Protein AF-A0A4Y1WZM6-F1 (afdb_monomer)

Sequence (110 aa):
MTRSPYSMLIGSQGEIYKCYEDLGNKELTVGNINDPEVWHNYELIAKYAVGIDHYNDPECRKCSYLPICRGGCPIRRFENVYKGKHNDCCTPFKGRIKDYIELYSKILND

Foldseek 3Di:
DQQDPPDWDQAPQQFIARDPVCHPPPVRTQAGPVDPPRGDCVVSSCCRHPVQQLCVPPVLVPDPCCVPCVQADSVQSSCVRPVVDDDDRDDPCVVPVVVVVVVVVVVVVD

pLDDT: mean 94.11, std 3.95, range [65.62, 98.19]

InterPro domains:
  IPR013785 Aldolase-type TIM barrel [G3DSA:3.20.20.70] (2-109)
  IPR023885 4Fe4S-binding SPASM domain [TIGR04085] (7-88)
  IPR058240 Radical SAM superfamily [SSF102114] (6-73)

Organism: NCBI:txid2585119

Secondary structure (DSSP, 8-state):
-TT-TT--EE-TTSEEESSGGGTT-GGG--EETTSSS-B--HHHHHHHHTTT-GGG-HHHHT-TTHHHHTTS-HHHHHHHHHS------S-TTTTTHHHHHHHHHHHHH-

Mean predicted aligned error: 3.64 Å

Solvent-accessible surface area (backbone atoms only — not comparable to full-atom values): 6498 Å² total; per-residue (Å²): 80,48,56,41,92,91,36,71,46,72,45,98,87,30,38,25,25,42,43,81,92,37,67,93,43,76,91,54,42,36,25,28,74,84,44,95,67,41,67,72,29,66,66,62,48,44,41,44,47,59,71,52,40,42,80,76,35,72,69,46,67,72,39,91,57,36,91,81,44,67,52,34,55,62,65,43,45,43,35,32,73,77,66,76,45,86,59,84,37,71,44,86,50,69,98,36,50,64,61,55,51,56,51,52,55,52,64,75,75,109

Structure (mmCIF, N/CA/C/O backbone):
data_AF-A0A4Y1WZM6-F1
#
_entry.id   AF-A0A4Y1WZM6-F1
#
loop_
_atom_site.group_PDB
_atom_site.id
_atom_site.type_symbol
_atom_site.label_atom_id
_atom_site.label_alt_id
_atom_site.label_comp_id
_atom_site.label_asym_id
_atom_site.label_entity_id
_atom_site.label_seq_id
_atom_site.pdbx_PDB_ins_code
_atom_site.Cartn_x
_atom_site.Cartn_y
_atom_site.Cartn_z
_atom_site.occupancy
_atom_site.B_iso_or_equiv
_atom_site.auth_seq_id
_atom_site.auth_comp_id
_atom_site.auth_asym_id
_atom_site.auth_atom_id
_atom_site.pdbx_PDB_model_num
ATOM 1 N N . MET A 1 1 ? -2.054 4.925 -1.289 1.00 77.81 1 MET A N 1
ATOM 2 C CA . MET A 1 1 ? -0.974 4.889 -2.289 1.00 77.81 1 MET A CA 1
ATOM 3 C C . MET A 1 1 ? -0.858 3.514 -2.933 1.00 77.81 1 MET A C 1
ATOM 5 O O . MET A 1 1 ? -1.360 3.377 -4.034 1.00 77.81 1 MET A O 1
ATOM 9 N N . THR A 1 2 ? -0.377 2.481 -2.230 1.00 91.00 2 THR A N 1
ATOM 10 C CA . THR A 1 2 ? -0.098 1.139 -2.792 1.00 91.00 2 THR A CA 1
ATOM 11 C C . THR A 1 2 ? -1.187 0.562 -3.693 1.00 91.00 2 THR A C 1
ATOM 13 O O . THR A 1 2 ? -0.911 0.227 -4.836 1.00 91.00 2 THR A O 1
ATOM 16 N N . ARG A 1 3 ? -2.435 0.524 -3.218 1.00 89.69 3 ARG A N 1
ATOM 17 C CA . ARG A 1 3 ? -3.575 -0.019 -3.979 1.00 89.69 3 ARG A CA 1
ATOM 18 C C . ARG A 1 3 ? -4.268 0.994 -4.895 1.00 89.69 3 ARG A C 1
ATOM 20 O O . ARG A 1 3 ? -5.127 0.618 -5.676 1.00 89.69 3 ARG A O 1
ATOM 27 N N . SER A 1 4 ? -3.967 2.288 -4.760 1.00 88.19 4 SER A N 1
ATOM 28 C CA . SER A 1 4 ? -4.631 3.317 -5.568 1.00 88.19 4 SER A CA 1
ATOM 29 C C . SER A 1 4 ? -3.962 3.387 -6.938 1.00 88.19 4 SER A C 1
ATOM 31 O O . SER A 1 4 ? -2.742 3.558 -6.979 1.00 88.19 4 SER A O 1
ATOM 33 N N . PRO A 1 5 ? -4.706 3.315 -8.052 1.00 84.38 5 PRO A N 1
ATOM 34 C CA . PRO A 1 5 ? -4.116 3.449 -9.382 1.00 84.38 5 PRO A CA 1
ATOM 35 C C . PRO A 1 5 ? -3.551 4.858 -9.621 1.00 84.38 5 PRO A C 1
ATOM 37 O O . PRO A 1 5 ? -2.550 5.004 -10.310 1.00 84.38 5 PRO A O 1
ATOM 40 N N . TYR A 1 6 ? -4.113 5.880 -8.968 1.00 87.06 6 TYR A N 1
ATOM 41 C CA . TYR A 1 6 ? -3.788 7.294 -9.206 1.00 87.06 6 TYR A CA 1
ATOM 42 C C . TYR A 1 6 ? -2.768 7.888 -8.227 1.00 87.06 6 TYR A C 1
ATOM 44 O O . TYR A 1 6 ? -2.549 9.093 -8.212 1.00 87.06 6 TYR A O 1
ATOM 52 N N . SER A 1 7 ? -2.172 7.072 -7.356 1.00 90.88 7 SER A N 1
ATOM 53 C CA . SER A 1 7 ? -1.200 7.536 -6.363 1.00 90.88 7 SER A CA 1
ATOM 54 C C . SER A 1 7 ? 0.080 6.720 -6.476 1.00 90.88 7 SER A C 1
ATOM 56 O O . SER A 1 7 ? 0.054 5.489 -6.409 1.00 90.88 7 SER A O 1
ATOM 58 N N . MET A 1 8 ? 1.192 7.416 -6.664 1.00 93.19 8 MET A N 1
ATOM 59 C CA . MET A 1 8 ? 2.517 6.845 -6.873 1.00 93.19 8 MET A CA 1
ATOM 60 C C . MET A 1 8 ? 3.574 7.752 -6.251 1.00 93.19 8 MET A C 1
ATOM 62 O O . MET A 1 8 ? 3.300 8.914 -5.950 1.00 93.19 8 MET A O 1
ATOM 66 N N . LEU A 1 9 ? 4.761 7.197 -6.046 1.00 95.88 9 LEU A N 1
ATOM 67 C CA . LEU A 1 9 ? 5.953 7.932 -5.645 1.00 95.88 9 LEU A CA 1
ATOM 68 C C . LEU A 1 9 ? 6.915 7.965 -6.815 1.00 95.88 9 LEU A C 1
ATOM 70 O O . LEU A 1 9 ? 7.002 6.991 -7.559 1.00 95.88 9 LEU A O 1
ATOM 74 N N . ILE A 1 10 ? 7.639 9.069 -6.931 1.00 96.62 10 ILE A N 1
ATOM 75 C CA . ILE A 1 10 ? 8.691 9.249 -7.922 1.00 96.62 10 ILE A CA 1
ATOM 76 C C . ILE A 1 10 ? 9.997 9.424 -7.145 1.00 96.62 10 ILE A C 1
ATOM 78 O O . ILE A 1 10 ? 10.098 10.298 -6.282 1.00 96.62 10 ILE A O 1
ATOM 82 N N . GLY A 1 11 ? 10.958 8.543 -7.403 1.00 96.81 11 GLY A N 1
ATOM 83 C CA . GLY A 1 11 ? 12.315 8.604 -6.882 1.00 96.81 11 GLY A CA 1
ATOM 84 C C . GLY A 1 11 ? 13.119 9.732 -7.524 1.00 96.81 11 GLY A C 1
ATOM 85 O O . GLY A 1 11 ? 12.714 10.329 -8.521 1.00 96.81 11 GLY A O 1
ATOM 86 N N . SER A 1 12 ? 14.289 10.032 -6.961 1.00 96.25 12 SER A N 1
ATOM 87 C CA . SER A 1 12 ? 15.116 11.152 -7.427 1.00 96.25 12 SER A CA 1
ATOM 88 C C . SER A 1 12 ? 15.669 10.968 -8.844 1.00 96.25 12 SER A C 1
ATOM 90 O O . SER A 1 12 ? 16.051 11.960 -9.456 1.00 96.25 12 SER A O 1
ATOM 92 N N . GLN A 1 13 ? 15.704 9.737 -9.372 1.00 96.88 13 GLN A N 1
ATOM 93 C CA . GLN A 1 13 ? 16.120 9.439 -10.749 1.00 96.88 13 GLN A CA 1
ATOM 94 C C . GLN A 1 13 ? 14.921 9.110 -11.657 1.00 96.88 13 GLN A C 1
ATOM 96 O O . GLN A 1 13 ? 15.080 8.541 -12.738 1.00 96.88 13 GLN A O 1
ATOM 101 N N . GLY A 1 14 ? 13.708 9.460 -11.220 1.00 97.62 14 GLY A N 1
ATOM 102 C CA . GLY A 1 14 ? 12.470 9.253 -11.965 1.00 97.62 14 GLY A CA 1
ATOM 103 C C . GLY A 1 14 ? 11.824 7.880 -11.780 1.00 97.62 14 GLY A C 1
ATOM 104 O O . GLY A 1 14 ? 10.780 7.631 -12.380 1.00 97.62 14 GLY A O 1
ATOM 105 N N . GLU A 1 15 ? 12.382 6.991 -10.953 1.00 98.19 15 GLU A N 1
ATOM 106 C CA . GLU A 1 15 ? 11.804 5.663 -10.743 1.00 98.19 15 GLU A CA 1
ATOM 107 C C . GLU A 1 15 ? 10.431 5.756 -10.069 1.00 98.19 15 GLU A C 1
ATOM 109 O O . GLU A 1 15 ? 10.238 6.524 -9.129 1.00 98.19 15 GLU A O 1
ATOM 114 N N . ILE A 1 16 ? 9.471 4.952 -10.511 1.00 97.44 16 ILE A N 1
ATOM 115 C CA . ILE A 1 16 ? 8.100 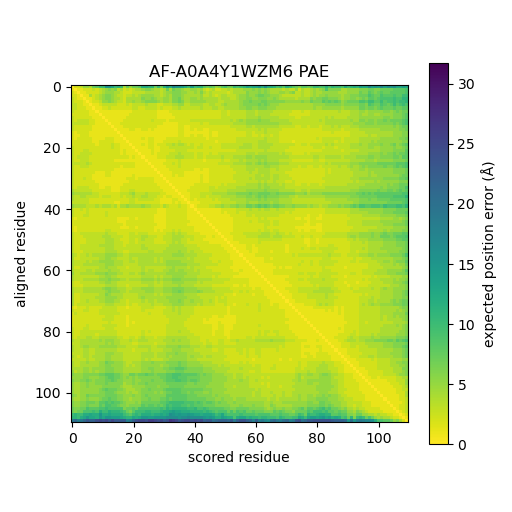4.985 -10.004 1.00 97.44 16 ILE A CA 1
ATOM 116 C C . ILE A 1 16 ? 7.885 3.831 -9.028 1.00 97.44 16 ILE A C 1
ATOM 118 O O . ILE A 1 16 ? 8.170 2.676 -9.346 1.00 97.44 16 ILE A O 1
ATOM 122 N N . TYR A 1 17 ? 7.308 4.133 -7.865 1.00 97.44 17 TYR A N 1
ATOM 123 C CA . TYR A 1 17 ? 6.997 3.162 -6.812 1.00 97.44 17 TYR A CA 1
ATOM 124 C C . TYR A 1 17 ? 5.531 3.239 -6.376 1.00 97.44 17 TYR A C 1
ATOM 126 O O . TYR A 1 17 ? 4.870 4.280 -6.476 1.00 97.44 17 TYR A O 1
ATOM 134 N N . LYS A 1 18 ? 5.010 2.127 -5.841 1.00 95.56 18 LYS A N 1
ATOM 135 C CA . LYS A 1 18 ? 3.638 2.046 -5.310 1.00 95.56 18 LYS A CA 1
ATOM 136 C C . LYS A 1 18 ? 3.564 2.209 -3.795 1.00 95.56 18 LYS A C 1
ATOM 138 O O . LYS A 1 18 ? 2.524 2.643 -3.299 1.00 95.56 18 LYS A O 1
ATOM 143 N N . CYS A 1 19 ? 4.612 1.884 -3.047 1.00 94.94 19 CYS A N 1
ATOM 144 C CA . CYS A 1 19 ? 4.650 2.059 -1.598 1.00 94.94 19 CYS A CA 1
ATOM 145 C C . CYS A 1 19 ? 5.831 2.931 -1.176 1.00 94.94 19 CYS A C 1
ATOM 147 O O . CYS A 1 19 ? 6.881 2.903 -1.806 1.00 94.94 19 CYS A O 1
ATOM 149 N N . TYR A 1 20 ? 5.662 3.670 -0.079 1.00 93.94 20 TYR A N 1
ATOM 150 C CA . TYR A 1 20 ? 6.755 4.428 0.530 1.00 93.94 20 TYR A CA 1
ATOM 151 C C . TYR A 1 20 ? 7.887 3.515 1.009 1.00 93.94 20 TYR A C 1
ATOM 153 O O . TYR A 1 20 ? 9.050 3.851 0.842 1.00 93.94 20 TYR A O 1
ATOM 161 N N . GLU A 1 21 ? 7.542 2.324 1.499 1.00 93.94 21 GLU A N 1
ATOM 162 C CA . GLU A 1 21 ? 8.507 1.306 1.937 1.00 93.94 21 GLU A CA 1
ATOM 163 C C . GLU A 1 21 ? 9.341 0.720 0.785 1.00 93.94 21 GLU A C 1
ATOM 165 O O . GLU A 1 21 ? 10.358 0.075 1.024 1.00 93.94 21 GLU A O 1
ATOM 170 N N . ASP A 1 22 ? 8.922 0.934 -0.467 1.00 94.81 22 ASP A N 1
ATOM 171 C CA . ASP A 1 22 ? 9.646 0.449 -1.644 1.00 94.81 22 ASP A CA 1
ATOM 172 C C . ASP A 1 22 ? 10.683 1.470 -2.143 1.00 94.81 22 ASP A C 1
ATOM 174 O O . ASP A 1 22 ? 11.515 1.140 -2.988 1.00 94.81 22 ASP A O 1
ATOM 178 N N . LEU A 1 23 ? 10.631 2.717 -1.654 1.00 94.50 23 LEU A N 1
ATOM 179 C CA . LEU A 1 23 ? 11.434 3.820 -2.173 1.00 94.50 23 LEU A CA 1
ATOM 180 C C . LEU A 1 23 ? 12.935 3.520 -2.031 1.00 94.50 23 LEU A C 1
ATOM 182 O O . LEU A 1 23 ? 13.437 3.266 -0.939 1.00 94.50 23 LEU A O 1
ATOM 186 N N . GLY A 1 24 ? 13.655 3.573 -3.153 1.00 94.00 24 GLY A N 1
ATOM 187 C CA . GLY A 1 24 ? 15.088 3.266 -3.219 1.00 94.00 24 GLY A CA 1
ATOM 188 C C . GLY A 1 24 ? 15.411 1.794 -3.495 1.00 94.00 24 GLY A C 1
ATOM 189 O O . GLY A 1 24 ? 16.570 1.472 -3.752 1.00 94.00 24 GLY A O 1
ATOM 190 N N . ASN A 1 25 ? 14.416 0.900 -3.509 1.00 95.44 25 ASN A N 1
ATOM 191 C CA . ASN A 1 25 ? 14.604 -0.491 -3.909 1.00 95.44 25 ASN A CA 1
ATOM 192 C C . ASN A 1 25 ? 14.268 -0.692 -5.393 1.00 95.44 25 ASN A C 1
ATOM 194 O O . ASN A 1 25 ? 13.109 -0.878 -5.758 1.00 95.44 25 ASN A O 1
ATOM 198 N N . LYS A 1 26 ? 15.297 -0.721 -6.245 1.00 94.81 26 LYS A N 1
ATOM 199 C CA . LYS A 1 26 ? 15.145 -0.815 -7.707 1.00 94.81 26 LYS A CA 1
ATOM 200 C C . LYS A 1 26 ? 14.328 -2.026 -8.180 1.00 94.81 26 LYS A C 1
ATOM 202 O O . LYS A 1 26 ? 13.603 -1.907 -9.165 1.00 94.81 26 LYS A O 1
ATOM 207 N N . GLU A 1 27 ? 14.356 -3.138 -7.446 1.00 95.19 27 GLU A N 1
ATOM 208 C CA . GLU A 1 27 ? 13.585 -4.355 -7.758 1.00 95.19 27 GLU A CA 1
ATOM 209 C C . GLU A 1 27 ? 12.066 -4.170 -7.599 1.00 95.19 27 GLU A C 1
ATOM 211 O O . GLU A 1 27 ? 11.273 -4.955 -8.115 1.00 95.19 27 GLU A O 1
ATOM 216 N N . LEU A 1 28 ? 11.641 -3.138 -6.865 1.00 95.75 28 LEU A N 1
ATOM 217 C CA . LEU A 1 28 ? 10.235 -2.822 -6.599 1.00 95.75 28 LEU A CA 1
ATOM 218 C C . LEU A 1 28 ? 9.741 -1.611 -7.400 1.00 95.75 28 LEU A C 1
ATOM 220 O O . LEU A 1 28 ? 8.676 -1.057 -7.115 1.00 95.75 28 LEU A O 1
ATOM 224 N N . THR A 1 29 ? 10.503 -1.209 -8.415 1.00 97.38 29 THR A N 1
ATOM 225 C CA . THR A 1 29 ? 10.076 -0.184 -9.364 1.00 97.38 29 THR A CA 1
ATOM 226 C C . THR A 1 29 ? 8.996 -0.734 -10.289 1.00 97.38 29 THR A C 1
ATOM 228 O O . THR A 1 29 ? 9.034 -1.884 -10.734 1.00 97.38 29 THR A O 1
ATOM 231 N N . VAL A 1 30 ? 7.993 0.097 -10.571 1.00 96.94 30 VAL A N 1
ATOM 232 C CA . VAL A 1 30 ? 6.922 -0.226 -11.525 1.00 96.94 30 VAL A CA 1
ATOM 233 C C . VAL A 1 30 ? 7.106 0.445 -12.886 1.00 96.94 30 VAL A C 1
ATOM 235 O O . VAL A 1 30 ? 6.389 0.122 -13.834 1.00 96.94 30 VAL A O 1
ATOM 238 N N . GLY A 1 31 ? 8.077 1.350 -12.992 1.00 97.25 31 GLY A N 1
ATOM 239 C CA . GLY A 1 31 ? 8.337 2.160 -14.174 1.00 97.25 31 GLY A CA 1
ATOM 240 C C . GLY A 1 31 ? 9.337 3.282 -13.894 1.00 97.25 31 GLY A C 1
ATOM 241 O O . GLY A 1 31 ? 9.872 3.368 -12.785 1.00 97.25 31 GLY A O 1
ATOM 242 N N . ASN A 1 32 ? 9.554 4.161 -14.868 1.00 98.06 32 ASN A N 1
ATOM 243 C CA . ASN A 1 32 ? 10.327 5.393 -14.716 1.00 98.06 32 ASN A CA 1
ATOM 244 C C . ASN A 1 32 ? 9.716 6.501 -15.588 1.00 98.06 32 ASN A C 1
ATOM 246 O O . ASN A 1 32 ? 9.365 6.270 -16.740 1.00 98.06 32 ASN A O 1
ATOM 250 N N . ILE A 1 33 ? 9.588 7.716 -15.051 1.00 97.62 33 ILE A N 1
ATOM 251 C CA . ILE A 1 33 ? 8.977 8.846 -15.774 1.00 97.62 33 ILE A CA 1
ATOM 252 C C . ILE A 1 33 ? 9.816 9.363 -16.948 1.00 97.62 33 ILE A C 1
ATOM 254 O O . ILE A 1 33 ? 9.294 10.097 -17.783 1.00 97.62 33 ILE A O 1
ATOM 258 N N . ASN A 1 34 ? 11.105 9.030 -16.986 1.00 97.62 34 ASN A N 1
ATOM 259 C CA . ASN A 1 34 ? 12.021 9.480 -18.030 1.00 97.62 34 ASN A CA 1
ATOM 260 C C . ASN A 1 34 ? 12.002 8.565 -19.262 1.00 97.62 34 ASN A C 1
ATOM 262 O O . ASN A 1 34 ? 12.557 8.936 -20.296 1.00 97.62 34 ASN A O 1
ATOM 266 N N . ASP A 1 35 ? 11.381 7.389 -19.159 1.00 97.44 35 ASP A N 1
ATOM 267 C CA . ASP A 1 35 ? 11.372 6.403 -20.232 1.00 97.44 35 ASP A CA 1
ATOM 268 C C . ASP A 1 35 ? 10.213 6.647 -21.216 1.00 97.44 35 ASP A C 1
ATOM 270 O O . ASP A 1 35 ? 9.130 7.077 -20.805 1.00 97.44 35 ASP A O 1
ATOM 274 N N . PRO A 1 36 ? 10.397 6.362 -22.525 1.00 96.50 36 PRO A N 1
ATOM 275 C CA . PRO A 1 36 ? 9.325 6.498 -23.515 1.00 96.50 36 PRO A CA 1
ATOM 276 C C . PRO A 1 36 ? 8.098 5.638 -23.187 1.00 96.50 36 PRO A C 1
ATOM 278 O O . PRO A 1 36 ? 6.963 6.078 -23.368 1.00 96.50 36 PRO A O 1
ATOM 281 N N . GLU A 1 37 ? 8.328 4.421 -22.685 1.00 96.38 37 GLU A N 1
ATOM 282 C CA . GLU A 1 37 ? 7.296 3.579 -22.085 1.00 96.38 37 GLU A CA 1
ATOM 283 C C . GLU A 1 37 ? 7.407 3.680 -20.563 1.00 96.38 37 GLU A C 1
ATOM 285 O O . GLU A 1 37 ? 8.176 2.972 -19.935 1.00 96.38 37 GLU A O 1
ATOM 290 N N . VAL A 1 38 ? 6.629 4.575 -19.955 1.00 96.25 38 VAL A N 1
ATOM 291 C CA . VAL A 1 38 ? 6.755 4.909 -18.524 1.00 96.25 38 VAL A CA 1
ATOM 292 C C . VAL A 1 38 ? 6.586 3.701 -17.586 1.00 96.25 38 VAL A C 1
ATOM 294 O O . VAL A 1 38 ? 7.125 3.703 -16.481 1.00 96.25 38 VAL A O 1
ATOM 297 N N . TRP A 1 39 ? 5.823 2.679 -17.985 1.00 95.75 39 TRP A N 1
ATOM 298 C CA . TRP A 1 39 ? 5.488 1.516 -17.156 1.00 95.75 39 TRP A CA 1
ATOM 299 C C . TRP A 1 39 ? 6.196 0.260 -17.646 1.00 95.75 39 TRP A C 1
ATOM 301 O O . TRP A 1 39 ? 6.056 -0.115 -18.801 1.00 95.75 39 TRP A O 1
ATOM 311 N N . HIS A 1 40 ? 6.877 -0.444 -16.741 1.00 95.00 40 HIS A N 1
ATOM 312 C CA . HIS A 1 40 ? 7.668 -1.626 -17.102 1.00 95.00 40 HIS A CA 1
ATOM 313 C C . HIS A 1 40 ? 7.213 -2.905 -16.400 1.00 95.00 40 HIS A C 1
ATOM 315 O O . HIS A 1 40 ? 7.366 -3.999 -16.935 1.00 95.00 40 HIS A O 1
ATOM 321 N N . ASN A 1 41 ? 6.658 -2.793 -15.188 1.00 96.25 41 ASN A N 1
ATOM 322 C CA . ASN A 1 41 ? 6.360 -3.952 -14.344 1.00 96.25 41 ASN A CA 1
ATOM 323 C C . ASN A 1 41 ? 4.861 -4.067 -14.047 1.00 96.25 41 ASN A C 1
ATOM 325 O O . ASN A 1 41 ? 4.398 -3.881 -12.917 1.00 96.25 41 ASN A O 1
ATOM 329 N N . TYR A 1 42 ? 4.086 -4.373 -15.088 1.00 94.94 42 TYR A N 1
ATOM 330 C CA . TYR A 1 42 ? 2.634 -4.540 -14.991 1.00 94.94 42 TYR A CA 1
ATOM 331 C C . TYR A 1 42 ? 2.224 -5.648 -14.011 1.00 94.94 42 TYR A C 1
ATOM 333 O O . TYR A 1 42 ? 1.202 -5.518 -13.337 1.00 94.94 42 TYR A O 1
ATOM 341 N N . GLU A 1 43 ? 3.033 -6.704 -13.869 1.00 96.19 43 GLU A N 1
ATOM 342 C CA . GLU A 1 43 ? 2.790 -7.763 -12.886 1.00 96.19 43 GLU A CA 1
ATOM 343 C C . GLU A 1 43 ? 2.841 -7.207 -11.457 1.00 96.19 43 GLU A C 1
ATOM 345 O O . GLU A 1 43 ? 1.922 -7.435 -10.668 1.00 96.19 43 GLU A O 1
ATOM 350 N N . LEU A 1 44 ? 3.875 -6.433 -11.118 1.00 95.88 44 LEU A N 1
ATOM 351 C CA . LEU A 1 44 ? 3.994 -5.818 -9.798 1.00 95.88 44 LEU A CA 1
ATOM 352 C C . LEU A 1 44 ? 2.864 -4.814 -9.535 1.00 95.88 44 LEU A C 1
ATOM 354 O O . LEU A 1 44 ? 2.297 -4.797 -8.440 1.00 95.88 44 LEU A O 1
ATOM 358 N N . ILE A 1 45 ? 2.469 -4.034 -10.548 1.00 95.06 45 ILE A N 1
ATOM 359 C CA . ILE A 1 45 ? 1.297 -3.150 -10.463 1.00 95.06 45 ILE A CA 1
ATOM 360 C C . ILE A 1 45 ? 0.037 -3.966 -10.138 1.00 95.06 45 ILE A C 1
ATOM 362 O O . ILE A 1 45 ? -0.697 -3.611 -9.213 1.00 95.06 45 ILE A O 1
ATOM 366 N N . ALA A 1 46 ? -0.201 -5.075 -10.843 1.00 94.62 46 ALA A N 1
ATOM 367 C CA . ALA A 1 46 ? -1.359 -5.939 -10.623 1.00 94.62 46 ALA A CA 1
ATOM 368 C C . ALA A 1 46 ? -1.342 -6.595 -9.231 1.00 94.62 46 ALA A C 1
ATOM 370 O O . ALA A 1 46 ? -2.375 -6.621 -8.550 1.00 94.62 46 ALA A O 1
ATOM 371 N N . LYS A 1 47 ? -0.171 -7.051 -8.760 1.00 95.69 47 LYS A N 1
ATOM 372 C CA . LYS A 1 47 ? 0.008 -7.583 -7.399 1.00 95.69 47 LYS A CA 1
ATOM 373 C C . LYS A 1 47 ? -0.382 -6.552 -6.343 1.00 95.69 47 LYS A C 1
ATOM 375 O O . LYS A 1 47 ? -1.091 -6.902 -5.403 1.00 95.69 47 LYS A O 1
ATOM 380 N N . TYR A 1 48 ? 0.020 -5.290 -6.509 1.00 95.12 48 TYR A N 1
ATOM 381 C CA . TYR A 1 48 ? -0.336 -4.213 -5.583 1.00 95.12 48 TYR A CA 1
ATOM 382 C C . TYR A 1 48 ? -1.794 -3.757 -5.682 1.00 95.12 48 TYR A C 1
ATOM 384 O O . TYR A 1 48 ? -2.382 -3.409 -4.658 1.00 95.12 48 TYR A O 1
ATOM 392 N N . ALA A 1 49 ? -2.372 -3.723 -6.882 1.00 91.31 49 ALA A N 1
ATOM 393 C CA . ALA A 1 49 ? -3.722 -3.212 -7.101 1.00 91.31 49 ALA A CA 1
ATOM 394 C C . ALA A 1 49 ? -4.806 -4.229 -6.715 1.00 91.31 49 ALA A C 1
ATOM 396 O O . ALA A 1 49 ? -5.753 -3.875 -6.017 1.00 91.31 49 ALA A O 1
ATOM 397 N N . VAL A 1 50 ? -4.654 -5.485 -7.146 1.00 92.75 50 VAL A N 1
ATOM 398 C CA . VAL A 1 50 ? -5.700 -6.520 -7.043 1.00 92.75 50 VAL A CA 1
ATOM 399 C C . VAL A 1 50 ? -5.216 -7.743 -6.266 1.00 92.75 50 VAL A C 1
ATOM 401 O O . VAL A 1 50 ? -5.965 -8.308 -5.470 1.00 92.75 50 VAL A O 1
ATOM 404 N N . GLY A 1 51 ? -3.947 -8.126 -6.430 1.00 94.38 51 GLY A N 1
ATOM 405 C CA . GLY A 1 51 ? -3.383 -9.332 -5.812 1.00 94.38 51 GLY A CA 1
ATOM 406 C C . GLY A 1 51 ? -3.323 -9.312 -4.280 1.00 94.38 51 GLY A C 1
ATOM 407 O O . GLY A 1 51 ? -3.128 -10.353 -3.663 1.00 94.38 51 GLY A O 1
ATOM 408 N N . ILE A 1 52 ? -3.495 -8.143 -3.662 1.00 94.81 52 ILE A N 1
ATOM 409 C CA . ILE A 1 52 ? -3.550 -7.953 -2.205 1.00 94.81 52 ILE A CA 1
ATOM 410 C C . ILE A 1 52 ? -4.861 -7.302 -1.760 1.00 94.81 52 ILE A C 1
ATOM 412 O O . ILE A 1 52 ? -4.912 -6.648 -0.715 1.00 94.81 52 ILE A O 1
ATOM 416 N N . ASP A 1 53 ? -5.925 -7.415 -2.554 1.00 93.81 53 ASP A N 1
ATOM 417 C CA . ASP A 1 53 ? -7.186 -6.794 -2.185 1.00 93.81 53 ASP A CA 1
ATOM 418 C C . ASP A 1 53 ? -7.806 -7.480 -0.958 1.00 93.81 53 ASP A C 1
ATOM 420 O O . ASP A 1 53 ? -8.218 -8.637 -0.972 1.00 93.81 53 ASP A O 1
ATOM 424 N N . HIS A 1 54 ? -7.894 -6.722 0.127 1.00 93.81 54 HIS A N 1
ATOM 425 C CA . HIS A 1 54 ? -8.566 -7.082 1.367 1.00 93.81 54 HIS A CA 1
ATOM 426 C C . HIS A 1 54 ? -10.050 -7.458 1.216 1.00 93.81 54 HIS A C 1
ATOM 428 O O . HIS A 1 54 ? -10.570 -8.143 2.092 1.00 93.81 54 HIS A O 1
ATOM 434 N N . TYR A 1 55 ? -10.737 -7.074 0.136 1.00 93.81 55 TYR A N 1
ATOM 435 C CA . TYR A 1 55 ? -12.092 -7.572 -0.128 1.00 93.81 55 TYR A CA 1
ATOM 436 C C . TYR A 1 55 ? -12.120 -9.056 -0.516 1.00 93.81 55 TYR A C 1
ATOM 438 O O . TYR A 1 55 ? -13.154 -9.703 -0.359 1.00 93.81 55 TYR A O 1
ATOM 446 N N . ASN A 1 56 ? -10.992 -9.626 -0.946 1.00 92.94 56 ASN A N 1
ATOM 447 C CA . ASN A 1 56 ? -10.874 -11.060 -1.215 1.00 92.94 56 ASN A CA 1
ATOM 448 C C . ASN A 1 56 ? -10.612 -11.882 0.058 1.00 92.94 56 ASN A C 1
ATOM 450 O O . ASN A 1 56 ? -10.770 -13.101 0.050 1.00 92.94 56 ASN A O 1
ATOM 454 N N . ASP A 1 57 ? -10.259 -11.233 1.170 1.00 93.56 57 ASP A N 1
ATOM 455 C CA . ASP A 1 57 ? -9.968 -11.884 2.445 1.00 93.56 57 ASP A CA 1
ATOM 456 C C . ASP A 1 57 ? -11.276 -12.196 3.214 1.00 93.56 57 ASP A C 1
ATOM 458 O O . ASP A 1 57 ? -12.034 -11.276 3.556 1.00 93.56 57 ASP A O 1
ATOM 462 N N . PRO A 1 58 ? -11.587 -13.480 3.497 1.00 95.06 58 PRO A N 1
ATOM 463 C CA . PRO A 1 58 ? -12.811 -13.866 4.200 1.00 95.06 58 PRO A CA 1
ATOM 464 C C . PRO A 1 58 ? -12.947 -13.284 5.611 1.00 95.06 58 PRO A C 1
ATOM 466 O O . PRO A 1 58 ? -14.073 -13.021 6.040 1.00 95.06 58 PRO A O 1
ATOM 469 N N . GLU A 1 59 ? -11.841 -13.077 6.329 1.00 94.31 59 GLU A N 1
ATOM 470 C CA . GLU A 1 59 ? -11.865 -12.471 7.661 1.00 94.31 59 GLU A CA 1
ATOM 471 C C . GLU A 1 59 ? -12.191 -10.984 7.559 1.00 94.31 59 GLU A C 1
ATOM 473 O O . GLU A 1 59 ? -13.031 -10.474 8.302 1.00 94.31 59 GLU A O 1
ATOM 478 N N . CYS A 1 60 ? -11.582 -10.293 6.590 1.00 95.88 60 CYS A N 1
ATOM 479 C CA . CYS A 1 60 ? -11.856 -8.880 6.347 1.00 95.88 60 CYS A CA 1
ATOM 480 C C . CYS A 1 60 ? -13.311 -8.653 5.928 1.00 95.88 60 CYS A C 1
ATOM 482 O O . CYS A 1 60 ? -13.952 -7.756 6.471 1.00 95.88 60 CYS A O 1
ATOM 484 N N . ARG A 1 61 ? -13.867 -9.487 5.037 1.00 96.00 61 ARG A N 1
ATOM 485 C CA . ARG A 1 61 ? -15.269 -9.371 4.581 1.00 96.00 61 ARG A CA 1
ATOM 486 C C . ARG A 1 61 ? -16.299 -9.462 5.706 1.00 96.00 61 ARG A C 1
ATOM 488 O O . ARG A 1 61 ? -17.370 -8.878 5.593 1.00 96.00 61 ARG A O 1
ATOM 495 N N . LYS A 1 62 ? -15.986 -10.189 6.780 1.00 96.81 62 LYS A N 1
ATOM 496 C CA . LYS A 1 62 ? -16.856 -10.339 7.959 1.00 96.81 62 LYS A CA 1
ATOM 497 C C . LYS A 1 62 ? -16.563 -9.304 9.051 1.00 96.81 62 LYS A C 1
ATOM 499 O O . LYS A 1 62 ? -17.251 -9.271 10.067 1.00 96.81 62 LYS A O 1
ATOM 504 N N . CYS A 1 63 ? -15.534 -8.477 8.877 1.00 95.88 63 CYS A N 1
ATOM 505 C CA . CYS A 1 63 ? -15.054 -7.560 9.900 1.00 95.88 63 CYS A CA 1
ATOM 506 C C . CYS A 1 63 ? -15.810 -6.226 9.860 1.00 95.88 63 CYS A C 1
ATOM 508 O O . CYS A 1 63 ? -15.729 -5.482 8.883 1.00 95.88 63 CYS A O 1
ATOM 510 N N . SER A 1 64 ? -16.453 -5.853 10.968 1.00 94.69 64 SER A N 1
ATOM 511 C CA . SER A 1 64 ? -17.161 -4.569 11.111 1.00 94.69 64 SER A CA 1
ATOM 512 C C . SER A 1 64 ? -16.253 -3.334 11.021 1.00 94.69 64 SER A C 1
ATOM 514 O O . SER A 1 64 ? -16.731 -2.237 10.755 1.00 94.69 64 SER A O 1
ATOM 516 N N . TYR A 1 65 ? -14.938 -3.498 11.196 1.00 94.31 65 TYR A N 1
ATOM 517 C CA . TYR A 1 65 ? -13.954 -2.418 11.072 1.00 94.31 65 TYR A CA 1
ATOM 518 C C . TYR A 1 65 ? -13.547 -2.141 9.619 1.00 94.31 65 TYR A C 1
ATOM 520 O O . TYR A 1 65 ? -12.883 -1.138 9.361 1.00 94.31 65 TYR A O 1
ATOM 528 N N . LEU A 1 66 ? -13.894 -3.011 8.664 1.00 94.94 66 LEU A N 1
ATOM 529 C CA . LEU A 1 66 ? -13.472 -2.884 7.267 1.00 94.94 66 LEU A CA 1
ATOM 530 C C . LEU A 1 66 ? -13.776 -1.498 6.648 1.00 94.94 66 LEU A C 1
ATOM 532 O O . LEU A 1 66 ? -12.860 -0.941 6.036 1.00 94.94 66 LEU A O 1
ATOM 536 N N . PRO A 1 67 ? -14.961 -0.881 6.855 1.00 92.62 67 PRO A N 1
ATOM 537 C CA . PRO A 1 67 ? -15.276 0.431 6.279 1.00 92.62 67 PRO A CA 1
ATOM 538 C C . PRO A 1 67 ? -14.303 1.546 6.686 1.00 92.62 67 PRO A C 1
ATOM 540 O O . PRO A 1 67 ? -14.016 2.437 5.886 1.00 92.62 67 PRO A O 1
ATOM 543 N N . ILE A 1 68 ? -13.762 1.480 7.908 1.00 91.75 68 ILE A N 1
ATOM 544 C CA . ILE A 1 68 ? -12.824 2.480 8.436 1.00 91.75 68 ILE A CA 1
ATOM 545 C C . ILE A 1 68 ? -11.362 2.079 8.224 1.00 91.75 68 ILE A C 1
ATOM 547 O O . ILE A 1 68 ? -10.516 2.930 7.966 1.00 91.75 68 ILE A O 1
ATOM 551 N N . CYS A 1 69 ? -11.043 0.786 8.314 1.00 93.69 69 CYS A N 1
ATOM 552 C CA . CYS A 1 69 ? -9.661 0.315 8.295 1.00 93.69 69 CYS A CA 1
ATOM 553 C C . CYS A 1 69 ? -9.137 0.051 6.885 1.00 93.69 69 CYS A C 1
ATOM 555 O O . CYS A 1 69 ? -7.924 0.090 6.669 1.00 93.69 69 CYS A O 1
ATOM 557 N N . ARG A 1 70 ? -10.037 -0.249 5.937 1.00 92.12 70 ARG A N 1
ATOM 558 C CA . ARG A 1 70 ? -9.701 -0.580 4.547 1.00 92.12 70 ARG A CA 1
ATOM 559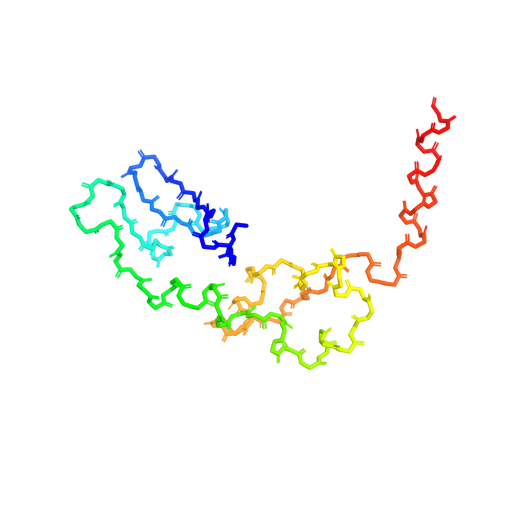 C C . ARG A 1 70 ? -8.593 -1.634 4.448 1.00 92.12 70 ARG A C 1
ATOM 561 O O . ARG A 1 70 ? -7.707 -1.533 3.604 1.00 92.12 70 ARG A O 1
ATOM 568 N N . GLY A 1 71 ? -8.605 -2.636 5.326 1.00 92.81 71 GLY A N 1
ATOM 569 C CA . GLY A 1 71 ? -7.677 -3.772 5.298 1.00 92.81 71 GLY A CA 1
ATOM 570 C C . GLY A 1 71 ? -6.266 -3.497 5.823 1.00 92.81 71 GLY A C 1
ATOM 571 O O . GLY A 1 71 ? -5.376 -4.299 5.551 1.00 92.81 71 GLY A O 1
ATOM 572 N N . GLY A 1 72 ? -6.056 -2.386 6.540 1.00 93.19 72 GLY A N 1
ATOM 573 C CA . GLY A 1 72 ? -4.771 -2.053 7.156 1.00 93.19 72 GLY A CA 1
ATOM 574 C C . GLY A 1 72 ? -3.681 -1.673 6.150 1.00 93.19 72 GLY A C 1
ATOM 575 O O . GLY A 1 72 ? -3.961 -1.155 5.064 1.00 93.19 72 GLY A O 1
ATOM 576 N N . CYS A 1 73 ? -2.418 -1.887 6.532 1.00 93.88 73 CYS A N 1
ATOM 577 C CA . CYS A 1 73 ? -1.275 -1.543 5.689 1.00 93.88 73 CYS A CA 1
ATOM 578 C C . CYS A 1 73 ? -1.116 -2.559 4.540 1.00 93.88 73 CYS A C 1
ATOM 580 O O . CYS A 1 73 ? -0.848 -3.733 4.811 1.00 93.88 73 CYS A O 1
ATOM 582 N N . PRO A 1 74 ? -1.218 -2.146 3.261 1.00 94.44 74 PRO A N 1
ATOM 583 C CA . PRO A 1 74 ? -1.183 -3.081 2.136 1.00 94.44 74 PRO A CA 1
ATOM 584 C C . PRO A 1 74 ? 0.152 -3.817 1.998 1.00 94.44 74 PRO A C 1
ATOM 586 O O . PRO A 1 74 ? 0.161 -4.967 1.569 1.00 94.44 74 PRO A O 1
ATOM 589 N N . ILE A 1 75 ? 1.268 -3.189 2.393 1.00 95.00 75 ILE A N 1
ATOM 590 C CA . ILE A 1 75 ? 2.591 -3.813 2.267 1.00 95.00 75 ILE A CA 1
ATOM 591 C C . ILE A 1 75 ? 2.710 -5.056 3.151 1.00 95.00 75 ILE A C 1
ATOM 593 O O . ILE A 1 75 ? 3.218 -6.071 2.700 1.00 95.00 75 ILE A O 1
ATOM 597 N N . ARG A 1 76 ? 2.132 -5.044 4.359 1.00 95.50 76 ARG A N 1
ATOM 598 C CA . ARG A 1 76 ? 2.140 -6.212 5.252 1.00 95.50 76 ARG A CA 1
ATOM 599 C C . ARG A 1 76 ? 1.453 -7.408 4.603 1.00 95.50 76 ARG A C 1
ATOM 601 O O . ARG A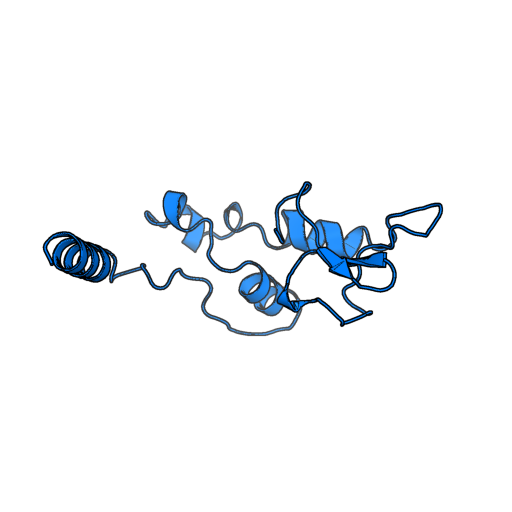 1 76 ? 1.965 -8.521 4.665 1.00 95.50 76 ARG A O 1
ATOM 608 N N . ARG A 1 77 ? 0.329 -7.158 3.927 1.00 95.75 77 ARG A N 1
ATOM 609 C CA . ARG A 1 77 ? -0.401 -8.174 3.165 1.00 95.75 77 ARG A CA 1
ATOM 610 C C . ARG A 1 77 ? 0.391 -8.647 1.949 1.00 95.75 77 ARG A C 1
ATOM 612 O O . ARG A 1 77 ? 0.446 -9.846 1.712 1.00 95.75 77 ARG A O 1
ATOM 619 N N . PHE A 1 78 ? 1.034 -7.736 1.218 1.00 96.19 78 PHE A N 1
ATOM 620 C CA . PHE A 1 78 ? 1.930 -8.084 0.112 1.00 96.19 78 PHE A CA 1
ATOM 621 C C . PHE A 1 78 ? 3.055 -9.015 0.563 1.00 96.19 78 PHE A C 1
ATOM 623 O O . PHE A 1 78 ? 3.301 -10.035 -0.071 1.00 96.19 78 PHE A O 1
ATOM 630 N N . GLU A 1 79 ? 3.708 -8.707 1.681 1.00 95.94 79 GLU A N 1
ATOM 631 C CA . GLU A 1 79 ? 4.765 -9.549 2.231 1.00 95.94 79 GLU A CA 1
ATOM 632 C C . GLU A 1 79 ? 4.251 -10.915 2.694 1.00 95.94 79 GLU A C 1
ATOM 634 O O . GLU A 1 79 ? 4.938 -11.917 2.509 1.00 95.94 79 GLU A O 1
ATOM 639 N N . ASN A 1 80 ? 3.041 -10.978 3.253 1.00 96.19 80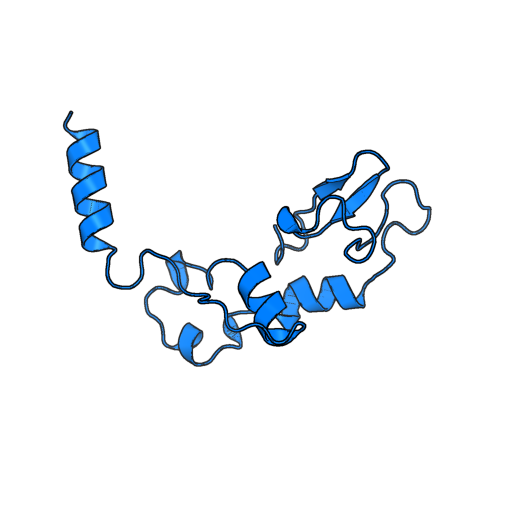 ASN A N 1
ATOM 640 C CA . ASN A 1 80 ? 2.445 -12.254 3.636 1.00 96.19 80 ASN A CA 1
ATOM 641 C C . ASN A 1 80 ? 2.145 -13.130 2.413 1.00 96.19 80 ASN A C 1
ATOM 643 O O . ASN A 1 80 ? 2.429 -14.322 2.429 1.00 96.19 80 ASN A O 1
ATOM 647 N N . VAL A 1 81 ? 1.602 -12.537 1.345 1.00 95.62 81 VAL A N 1
ATOM 648 C CA . VAL A 1 81 ? 1.204 -13.267 0.131 1.00 95.62 81 VAL A CA 1
ATOM 649 C C . VAL A 1 81 ? 2.411 -13.655 -0.729 1.00 95.62 81 VAL A C 1
ATOM 651 O O . VAL A 1 81 ? 2.482 -14.785 -1.199 1.00 95.62 81 VAL A O 1
ATOM 654 N N . TYR A 1 82 ? 3.361 -12.739 -0.942 1.00 95.81 82 TYR A N 1
ATOM 655 C CA . TYR A 1 82 ? 4.434 -12.909 -1.934 1.00 95.81 82 TYR A CA 1
ATOM 656 C C . TYR A 1 82 ? 5.832 -13.100 -1.339 1.00 95.81 82 TYR A C 1
ATOM 658 O O . TYR A 1 82 ? 6.753 -13.434 -2.079 1.00 95.81 82 TYR A O 1
ATOM 666 N N . LYS A 1 83 ? 6.025 -12.877 -0.032 1.00 94.94 83 LYS A N 1
ATOM 667 C CA . L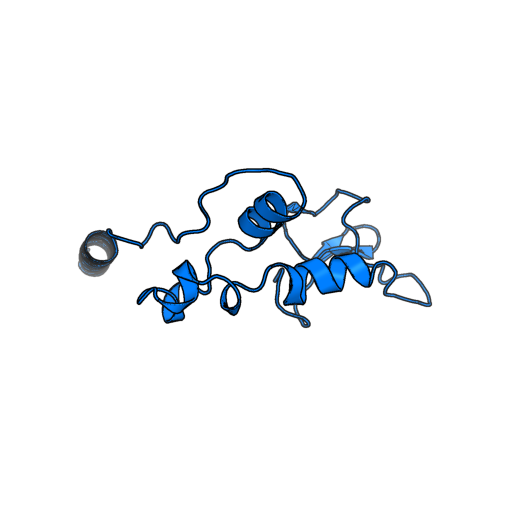YS A 1 83 ? 7.334 -13.020 0.637 1.00 94.94 83 LYS A CA 1
ATOM 668 C C . LYS A 1 83 ? 7.320 -14.006 1.811 1.00 94.94 83 LYS A C 1
ATOM 670 O O . LYS A 1 83 ? 8.303 -14.077 2.542 1.00 94.94 83 LYS A O 1
ATOM 675 N N . GLY A 1 84 ? 6.222 -14.740 2.014 1.00 96.69 84 GLY A N 1
ATOM 676 C CA . GLY A 1 84 ? 6.104 -15.754 3.068 1.00 96.69 84 GLY A CA 1
ATOM 677 C C . GLY A 1 84 ? 6.165 -15.202 4.496 1.00 96.69 84 GLY A C 1
ATOM 678 O O . GLY A 1 84 ? 6.524 -15.934 5.412 1.00 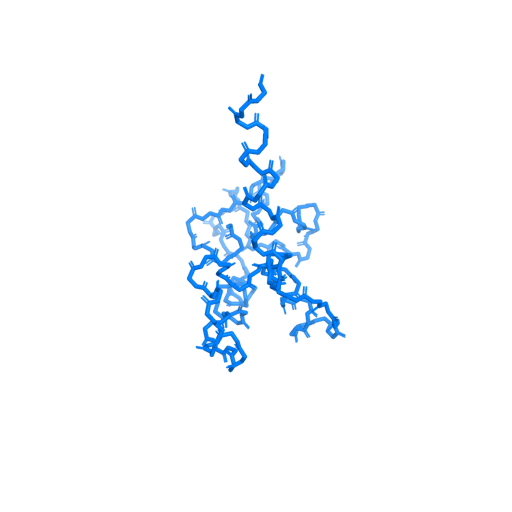96.69 84 GLY A O 1
ATOM 679 N N . LYS A 1 85 ? 5.860 -13.912 4.702 1.00 97.50 85 LYS A N 1
ATOM 680 C CA . LYS A 1 85 ? 5.791 -13.327 6.050 1.00 97.50 85 LYS A CA 1
ATOM 681 C C . LYS A 1 85 ? 4.454 -13.638 6.739 1.00 97.50 85 LYS A C 1
ATOM 683 O O . LYS A 1 85 ? 3.494 -14.095 6.123 1.00 97.50 85 LYS A O 1
ATOM 688 N N . HIS A 1 86 ? 4.388 -13.346 8.037 1.00 95.88 86 HIS A N 1
ATOM 689 C CA . HIS A 1 86 ? 3.202 -13.554 8.875 1.00 95.88 86 HIS A CA 1
ATOM 690 C C . HIS A 1 86 ? 2.861 -12.299 9.693 1.00 95.88 86 HIS A C 1
ATOM 692 O O . HIS A 1 86 ? 2.689 -12.340 10.907 1.00 95.88 86 HIS A O 1
ATOM 698 N N . ASN A 1 87 ? 2.809 -11.150 9.023 1.00 95.75 87 ASN A N 1
ATOM 699 C CA . ASN A 1 87 ? 2.492 -9.863 9.632 1.00 95.75 87 ASN A CA 1
ATOM 700 C C . ASN A 1 87 ? 1.009 -9.758 10.025 1.00 95.75 87 ASN A C 1
ATOM 702 O O . ASN A 1 87 ? 0.133 -10.135 9.241 1.00 95.75 87 ASN A O 1
ATOM 706 N N . ASP A 1 88 ? 0.718 -9.101 11.152 1.00 94.12 88 ASP A N 1
ATOM 707 C CA . ASP A 1 88 ? -0.647 -8.664 11.463 1.00 94.12 88 ASP A CA 1
ATOM 708 C C . ASP A 1 88 ? -1.073 -7.510 10.537 1.00 94.12 88 ASP A C 1
ATOM 710 O O . ASP A 1 88 ? -0.468 -6.429 10.508 1.00 94.12 88 ASP A O 1
ATOM 714 N N . CYS A 1 89 ? -2.128 -7.763 9.763 1.00 94.25 89 CYS A N 1
ATOM 715 C CA . CYS A 1 89 ? -2.712 -6.821 8.811 1.00 94.25 89 CYS A CA 1
ATOM 716 C C . CYS A 1 89 ? -3.890 -6.025 9.397 1.00 94.25 89 CYS A C 1
ATOM 718 O O . CYS A 1 89 ? -4.444 -5.166 8.708 1.00 94.25 89 CYS A O 1
ATOM 720 N N . CYS A 1 90 ? -4.302 -6.293 10.637 1.00 94.44 90 CYS A N 1
ATOM 721 C CA . CYS A 1 90 ? -5.387 -5.565 11.278 1.00 94.44 90 CYS A CA 1
ATOM 722 C C . CYS A 1 90 ? -4.973 -4.132 11.641 1.00 94.44 90 CYS A C 1
ATOM 724 O O . CYS A 1 90 ? -3.809 -3.813 11.880 1.00 94.44 90 CYS A O 1
ATOM 726 N N . THR A 1 91 ? -5.964 -3.241 11.693 1.00 91.50 91 THR A N 1
ATOM 727 C CA . THR A 1 91 ? -5.760 -1.903 12.256 1.00 91.50 91 THR A CA 1
ATOM 728 C C . THR A 1 91 ? -5.506 -1.991 13.763 1.00 91.50 91 THR A C 1
ATOM 730 O O . THR A 1 91 ? -6.194 -2.768 14.431 1.00 91.50 91 THR A O 1
ATOM 733 N N . PRO A 1 92 ? -4.617 -1.153 14.332 1.00 90.44 92 PRO A N 1
ATOM 734 C CA . PRO A 1 92 ? -4.436 -1.065 15.783 1.00 90.44 92 PRO A CA 1
ATOM 735 C C . PRO A 1 92 ? -5.710 -0.631 16.530 1.00 90.44 92 PRO A C 1
ATOM 737 O O . PRO A 1 92 ? -5.800 -0.794 17.744 1.00 90.44 92 PRO A O 1
ATOM 740 N N . PHE A 1 93 ? -6.718 -0.101 15.824 1.00 90.56 93 PHE A N 1
ATOM 741 C CA . PHE A 1 93 ? -8.019 0.241 16.405 1.00 90.56 93 PHE A CA 1
ATOM 742 C C . PHE A 1 93 ? -8.895 -0.982 16.710 1.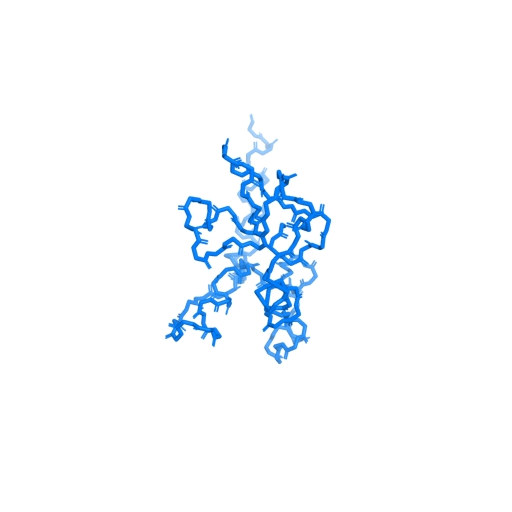00 90.56 93 PHE A C 1
ATOM 744 O O . PHE A 1 93 ? -9.864 -0.867 17.467 1.00 90.56 93 PHE A O 1
ATOM 751 N N . LYS A 1 94 ? -8.606 -2.148 16.116 1.00 92.00 94 LYS A N 1
ATOM 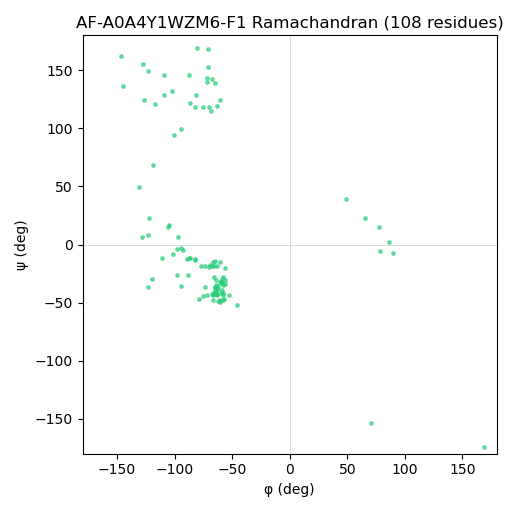752 C CA . LYS A 1 94 ? -9.422 -3.355 16.289 1.00 92.00 94 LYS A CA 1
ATOM 753 C C . LYS A 1 94 ? -9.379 -3.780 17.758 1.00 92.00 94 LYS A C 1
ATOM 755 O O . LYS A 1 94 ? -8.312 -4.037 18.299 1.00 92.00 94 LYS A O 1
ATOM 760 N N . GLY A 1 95 ? -10.542 -3.803 18.408 1.00 91.50 95 GLY A N 1
ATOM 761 C CA . GLY A 1 95 ? -10.665 -4.104 19.838 1.00 91.50 95 GLY A CA 1
ATOM 762 C C . GLY A 1 95 ? -10.317 -2.954 20.793 1.00 91.50 95 GLY A C 1
ATOM 763 O O . GLY A 1 95 ? -10.551 -3.103 21.984 1.00 91.50 95 GLY A O 1
ATOM 764 N N . ARG A 1 96 ? -9.817 -1.808 20.303 1.00 93.38 96 ARG A N 1
ATOM 765 C CA . ARG A 1 96 ? -9.399 -0.665 21.147 1.00 93.38 96 ARG A CA 1
ATOM 766 C C . ARG A 1 96 ? -9.997 0.684 20.758 1.00 93.38 96 ARG A C 1
ATOM 768 O O . ARG A 1 96 ? -9.612 1.712 21.296 1.00 93.38 96 ARG A O 1
ATOM 775 N N . ILE A 1 97 ? -10.927 0.717 19.804 1.00 91.75 97 ILE A N 1
ATOM 776 C CA . ILE A 1 97 ? -11.473 1.976 19.270 1.00 91.75 97 ILE A CA 1
ATOM 777 C C . ILE A 1 97 ? -12.068 2.891 20.351 1.00 91.75 97 ILE A C 1
ATOM 779 O O . ILE A 1 97 ? -11.927 4.104 20.251 1.00 91.75 97 ILE A O 1
ATOM 783 N N . LYS A 1 98 ? -12.666 2.314 21.402 1.00 93.06 98 LYS A N 1
ATOM 784 C CA . LYS A 1 98 ? -13.184 3.059 22.554 1.00 93.06 98 LYS A CA 1
ATOM 785 C C . LYS A 1 98 ? -12.068 3.836 23.259 1.00 93.06 98 LYS A C 1
ATOM 787 O O . LYS A 1 98 ? -12.200 5.042 23.427 1.00 93.06 98 LYS A O 1
ATOM 792 N N . ASP A 1 99 ? -10.954 3.174 23.557 1.00 95.06 99 ASP A N 1
ATOM 793 C CA . ASP A 1 99 ? -9.790 3.775 24.215 1.00 95.06 99 ASP A CA 1
ATOM 794 C C . ASP A 1 99 ? -9.243 4.964 23.407 1.00 95.06 99 ASP A C 1
ATOM 796 O O . ASP A 1 99 ? -8.924 6.013 23.964 1.00 95.06 99 ASP A O 1
ATOM 800 N N . TYR A 1 100 ? -9.183 4.831 22.074 1.00 93.00 100 TYR A N 1
ATOM 801 C CA . TYR A 1 100 ? -8.748 5.916 21.187 1.00 93.00 100 TYR A CA 1
ATOM 802 C C . TYR A 1 100 ? -9.713 7.110 21.197 1.00 93.00 100 TYR A C 1
ATOM 804 O O . TYR A 1 100 ? -9.259 8.253 21.209 1.00 93.00 100 TYR A O 1
ATOM 812 N N . ILE A 1 101 ? -11.027 6.865 21.206 1.00 93.50 101 ILE A N 1
ATOM 813 C CA . ILE A 1 101 ? -12.046 7.926 21.266 1.00 93.50 101 ILE A CA 1
ATOM 814 C C . ILE A 1 101 ? -11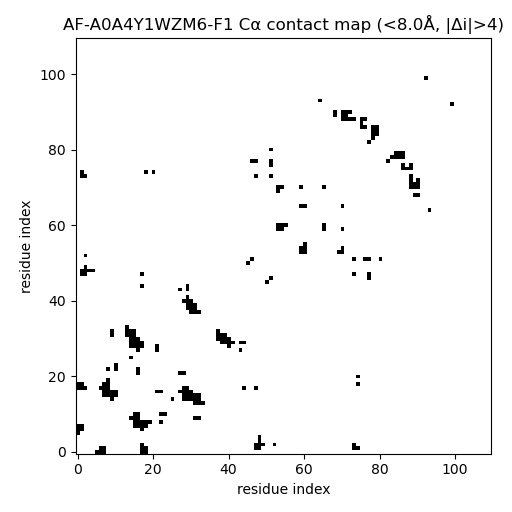.993 8.654 22.614 1.00 93.50 101 ILE A C 1
ATOM 816 O O . ILE A 1 101 ? -12.050 9.884 22.653 1.00 93.50 101 ILE A O 1
ATOM 820 N N . GLU A 1 102 ? -11.853 7.918 23.717 1.00 95.88 102 GLU A N 1
ATOM 821 C CA . GLU A 1 102 ? -11.732 8.500 25.057 1.00 95.88 102 GLU A CA 1
ATOM 822 C C . GLU A 1 102 ? -10.465 9.346 25.195 1.00 95.88 102 GLU A C 1
ATOM 824 O O . GLU A 1 102 ? -10.522 10.454 25.728 1.00 95.88 102 GLU A O 1
ATOM 829 N N . LEU A 1 103 ? -9.332 8.862 24.676 1.00 95.44 103 LEU A N 1
ATOM 830 C CA . LEU A 1 103 ? -8.085 9.624 24.653 1.00 95.44 103 LEU A CA 1
ATOM 831 C C . LEU A 1 103 ? -8.235 10.920 23.847 1.00 95.44 103 LEU A C 1
ATOM 833 O O . LEU A 1 103 ? -7.865 11.985 24.332 1.00 95.44 103 LEU A O 1
ATOM 837 N N . TYR A 1 104 ? -8.808 10.842 22.644 1.00 94.75 104 TYR A N 1
ATOM 838 C CA . TYR A 1 104 ? -9.017 12.013 21.792 1.00 94.75 104 TYR A CA 1
ATOM 839 C C . TYR A 1 104 ? -9.950 13.043 22.441 1.00 94.75 104 TYR A C 1
ATOM 841 O O . TYR A 1 104 ? -9.690 14.240 22.380 1.00 94.75 104 TYR A O 1
ATOM 849 N N . SER A 1 105 ? -10.995 12.578 23.130 1.00 95.75 105 SER A N 1
ATOM 850 C CA . SER A 1 105 ? -11.926 13.451 23.853 1.00 95.75 105 SER A CA 1
ATOM 851 C C . SER A 1 105 ? -11.249 14.202 25.000 1.00 95.75 105 SER A C 1
ATOM 853 O O . SER A 1 105 ? -11.607 15.342 25.261 1.00 95.75 105 SER A O 1
ATOM 855 N N . LYS A 1 106 ? -10.271 13.595 25.686 1.00 96.00 106 LYS A N 1
ATOM 856 C CA . LYS A 1 106 ? -9.494 14.286 26.730 1.00 96.00 106 LYS A CA 1
ATOM 857 C C . LYS A 1 106 ? -8.635 15.396 26.132 1.00 96.00 106 LYS A C 1
ATOM 859 O O . LYS A 1 106 ? -8.737 16.523 26.581 1.00 96.00 106 LYS A O 1
ATOM 864 N N . ILE A 1 107 ? -7.909 15.089 25.054 1.00 95.75 107 ILE A N 1
ATOM 865 C CA . ILE A 1 107 ? -7.039 16.051 24.357 1.00 95.75 107 ILE A CA 1
ATOM 866 C C . ILE A 1 107 ? -7.815 17.278 23.858 1.00 95.75 107 ILE A C 1
ATOM 868 O O . ILE A 1 107 ? -7.267 18.367 23.835 1.00 95.75 107 ILE A O 1
ATOM 872 N N . LEU A 1 108 ? -9.071 17.116 23.429 1.00 93.19 108 LEU A N 1
ATOM 873 C CA . LEU A 1 108 ? -9.889 18.239 22.951 1.00 93.19 108 LEU A CA 1
ATOM 874 C C . LEU A 1 108 ? -10.458 19.131 24.063 1.00 93.19 108 LEU A C 1
ATOM 876 O O . LEU A 1 108 ? -10.922 20.228 23.762 1.00 93.19 108 LEU A O 1
ATOM 880 N N . ASN A 1 109 ? -10.504 18.637 25.301 1.00 86.88 109 ASN A N 1
ATOM 881 C CA . ASN A 1 109 ? -11.023 19.379 26.451 1.00 86.88 109 ASN A CA 1
ATOM 882 C C . ASN A 1 109 ? -9.907 20.041 27.283 1.00 86.88 109 ASN A C 1
ATOM 884 O O . ASN A 1 109 ? -10.232 20.741 28.244 1.00 86.88 109 ASN A O 1
ATOM 888 N N . ASP A 1 110 ? -8.643 19.811 26.918 1.00 65.62 110 ASP A N 1
ATOM 889 C CA . ASP A 1 110 ? -7.448 20.485 27.441 1.00 65.62 110 ASP A CA 1
ATOM 890 C C . ASP A 1 110 ? -7.068 21.679 26.541 1.00 65.62 110 ASP A C 1
ATOM 892 O O . ASP A 1 110 ? -6.627 22.716 27.090 1.00 65.62 110 ASP A O 1
#

Radius of gyration: 17.22 Å; Cα contacts (8 Å, |Δi|>4): 132; chains: 1; bounding box: 33×36×51 Å